Protein AF-A0A940L773-F1 (afdb_monomer_lite)

Foldseek 3Di:
DVQVVCQDVDDDPDDDDDDDDDDDDDPCPPCVCVVPVVDDDPDDDDPDDD

Structure (mmCIF, N/CA/C/O backbone):
data_AF-A0A940L773-F1
#
_entry.id   AF-A0A940L773-F1
#
loop_
_atom_site.group_PDB
_atom_site.id
_atom_site.type_symbol
_atom_site.label_atom_id
_atom_site.label_alt_id
_atom_site.label_comp_id
_atom_site.label_asym_id
_atom_site.label_entity_id
_atom_site.label_seq_id
_atom_site.pdbx_PDB_ins_code
_atom_site.Cartn_x
_atom_site.Cartn_y
_atom_site.Cartn_z
_atom_site.occupancy
_atom_site.B_iso_or_equiv
_atom_site.auth_seq_id
_atom_site.auth_comp_id
_atom_site.auth_asym_id
_atom_site.auth_atom_id
_atom_site.pdbx_PDB_model_num
ATOM 1 N N . ARG A 1 1 ? -6.055 -3.330 18.159 1.00 75.50 1 ARG A N 1
ATOM 2 C CA . ARG A 1 1 ? -7.221 -3.256 17.230 1.00 75.50 1 ARG A CA 1
ATOM 3 C C . ARG A 1 1 ? -7.265 -1.830 16.697 1.00 75.50 1 ARG A C 1
ATOM 5 O O . ARG A 1 1 ? -7.391 -0.949 17.531 1.00 75.50 1 ARG A O 1
ATOM 12 N N . VAL A 1 2 ? -7.153 -1.616 15.381 1.00 92.00 2 VAL A N 1
ATOM 13 C CA . VAL A 1 2 ? -7.000 -0.274 14.774 1.00 92.00 2 VAL A CA 1
ATOM 14 C C . VAL A 1 2 ? -8.111 0.694 15.194 1.00 92.00 2 VAL A C 1
ATOM 16 O O . VAL A 1 2 ? -7.811 1.738 15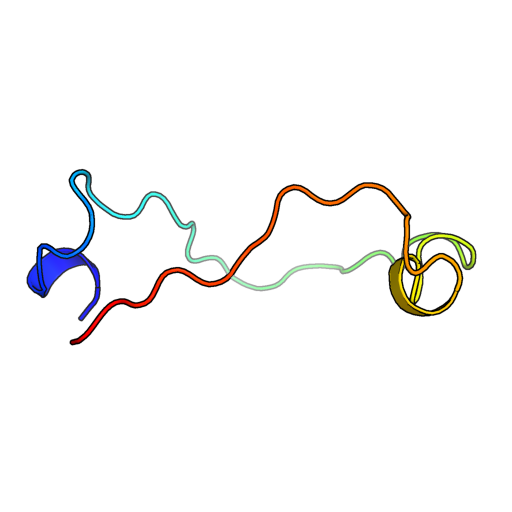.750 1.00 92.00 2 VAL A O 1
ATOM 19 N N . ASP A 1 3 ? -9.387 0.322 15.057 1.00 92.81 3 ASP A N 1
ATOM 20 C CA . ASP A 1 3 ? -10.481 1.228 15.455 1.00 92.81 3 ASP A CA 1
ATOM 21 C C . ASP A 1 3 ? -10.522 1.497 16.965 1.00 92.81 3 ASP A C 1
ATOM 23 O O . ASP A 1 3 ? -10.929 2.566 17.406 1.00 92.81 3 ASP A O 1
ATOM 27 N N . LYS A 1 4 ? -10.084 0.529 17.780 1.00 92.94 4 LYS A N 1
ATOM 28 C CA . LYS A 1 4 ? -10.074 0.680 19.240 1.00 92.94 4 LYS A CA 1
ATOM 29 C C . LYS A 1 4 ? -8.921 1.540 19.747 1.00 92.94 4 LYS A C 1
ATOM 31 O O . LYS A 1 4 ? -9.008 1.998 20.878 1.00 92.94 4 LYS A O 1
ATOM 36 N N . SER A 1 5 ? -7.848 1.717 18.972 1.00 92.56 5 SER A N 1
ATOM 37 C CA . SER A 1 5 ? -6.707 2.517 19.426 1.00 92.56 5 SER A CA 1
ATOM 38 C C . SER A 1 5 ? -6.968 4.019 19.333 1.00 92.56 5 SER A C 1
ATOM 40 O O . SER A 1 5 ? -6.223 4.791 19.919 1.00 92.56 5 SER A O 1
ATOM 42 N N . GLY A 1 6 ? -7.988 4.454 18.580 1.00 91.50 6 GLY A N 1
ATOM 43 C CA . GLY A 1 6 ? -8.258 5.878 18.353 1.00 91.50 6 GLY A CA 1
ATOM 44 C C . GLY A 1 6 ? -7.189 6.592 17.515 1.00 91.50 6 GLY A C 1
ATOM 45 O O . GLY A 1 6 ? -7.256 7.805 17.351 1.00 91.50 6 GLY A O 1
ATOM 46 N N . ALA A 1 7 ? -6.221 5.855 16.956 1.00 93.81 7 ALA A N 1
ATOM 47 C CA . ALA A 1 7 ? -5.114 6.417 16.181 1.00 93.81 7 ALA A CA 1
ATOM 48 C C . ALA A 1 7 ? -5.559 7.121 14.887 1.00 93.81 7 ALA A C 1
ATOM 50 O O . ALA A 1 7 ? -4.835 7.959 14.353 1.00 93.81 7 ALA A O 1
ATOM 51 N N . TRP A 1 8 ? -6.747 6.787 14.379 1.00 93.44 8 TRP A N 1
ATOM 52 C CA . TRP A 1 8 ? -7.338 7.404 13.198 1.00 93.44 8 TRP A CA 1
ATOM 53 C C . TRP A 1 8 ? -8.645 8.100 13.560 1.00 93.44 8 TRP A C 1
ATOM 55 O O . TRP A 1 8 ? -9.501 7.526 14.226 1.00 93.44 8 TRP A O 1
ATOM 65 N N . GLY A 1 9 ? -8.822 9.336 13.082 1.00 93.94 9 GLY A N 1
ATOM 66 C CA . GLY A 1 9 ? -9.982 10.173 13.422 1.00 93.94 9 GLY A CA 1
ATOM 67 C C . GLY A 1 9 ? -11.318 9.707 12.833 1.00 93.94 9 GLY A C 1
ATOM 68 O O . GLY A 1 9 ? -12.338 10.359 13.043 1.00 93.94 9 GLY A O 1
ATOM 69 N N . LYS A 1 10 ? -11.324 8.615 12.063 1.00 95.44 10 LYS A N 1
ATOM 70 C CA . LYS A 1 10 ? -12.519 8.001 11.479 1.00 95.44 10 LYS A CA 1
ATOM 71 C C . LYS A 1 10 ? -12.384 6.474 11.515 1.00 95.44 10 LYS A C 1
ATOM 73 O O . LYS A 1 10 ? -11.253 5.986 11.468 1.00 95.44 10 LYS A O 1
ATOM 78 N N . PRO A 1 11 ? -13.506 5.732 11.551 1.00 95.31 11 PRO A N 1
ATOM 79 C CA . PRO A 1 11 ? -13.488 4.274 11.450 1.00 95.31 11 PRO A CA 1
ATOM 80 C C . PRO A 1 11 ? -12.786 3.788 10.179 1.00 95.31 11 PRO A C 1
ATOM 82 O O . PRO A 1 11 ? -12.882 4.433 9.128 1.00 95.31 11 PRO A O 1
ATOM 85 N N . ALA A 1 12 ? -12.118 2.637 10.255 1.00 94.50 12 ALA A N 1
ATOM 86 C CA . ALA A 1 12 ? -11.532 2.004 9.082 1.00 94.50 12 ALA A CA 1
ATOM 87 C C . ALA A 1 12 ? -12.621 1.622 8.061 1.00 94.50 12 ALA A C 1
ATOM 89 O O . ALA A 1 12 ? -13.591 0.941 8.385 1.00 94.50 12 ALA A O 1
ATOM 90 N N . ALA A 1 13 ? -12.430 2.028 6.805 1.00 96.44 13 ALA A N 1
ATOM 91 C CA . ALA A 1 13 ? -13.328 1.704 5.691 1.00 96.44 13 ALA A CA 1
ATOM 92 C C . ALA A 1 13 ? -12.850 0.492 4.865 1.00 96.44 13 ALA A C 1
ATOM 94 O O . ALA A 1 13 ? -13.355 0.239 3.773 1.00 96.44 13 ALA A O 1
ATOM 95 N N . THR A 1 14 ? -11.841 -0.235 5.351 1.00 96.62 14 THR A N 1
ATOM 96 C CA . THR A 1 14 ? -11.223 -1.353 4.631 1.00 96.62 14 THR A CA 1
ATOM 97 C C . THR A 1 14 ? -12.209 -2.507 4.464 1.00 96.62 14 THR A C 1
ATOM 99 O O . THR A 1 14 ? -12.689 -3.068 5.449 1.00 96.62 14 THR A O 1
ATOM 102 N N . LEU A 1 15 ? -12.479 -2.896 3.216 1.00 96.81 15 LEU A N 1
ATOM 103 C CA . LEU A 1 15 ? -13.317 -4.052 2.904 1.00 96.81 15 LEU A CA 1
ATOM 104 C C . LEU A 1 15 ? -12.616 -5.356 3.307 1.00 96.81 15 LEU A C 1
ATOM 106 O O . LEU A 1 15 ? -11.464 -5.591 2.946 1.00 96.81 15 LEU A O 1
ATOM 110 N N . ILE A 1 16 ? -13.349 -6.234 3.992 1.00 97.06 16 ILE A N 1
ATOM 111 C CA . ILE A 1 16 ? -12.933 -7.612 4.264 1.00 97.06 16 ILE A CA 1
ATOM 112 C C . ILE A 1 16 ? -13.764 -8.524 3.361 1.00 97.06 16 ILE A C 1
ATOM 114 O O . ILE A 1 16 ? -14.957 -8.715 3.591 1.00 97.06 16 ILE A O 1
ATOM 118 N N . GLY A 1 17 ? -13.136 -9.060 2.318 1.00 96.81 17 GLY A N 1
ATOM 119 C CA . GLY A 1 17 ? -13.777 -9.927 1.331 1.00 96.81 17 GLY A CA 1
ATOM 120 C C . GLY A 1 17 ? -12.989 -11.211 1.097 1.00 96.81 17 GLY A C 1
ATOM 121 O O . GLY A 1 17 ? -11.823 -11.321 1.475 1.00 96.81 17 GLY A O 1
ATOM 122 N N . LYS A 1 18 ? -13.631 -12.193 0.458 1.00 98.19 18 LYS A N 1
ATOM 123 C CA . LYS A 1 18 ? -12.920 -13.362 -0.070 1.00 98.19 18 LYS A CA 1
ATOM 124 C C . LYS A 1 18 ? -12.030 -12.915 -1.230 1.00 98.19 18 LYS A C 1
ATOM 126 O O . LYS A 1 18 ? -12.462 -12.107 -2.048 1.00 98.19 18 LYS A O 1
ATOM 131 N N . ALA A 1 1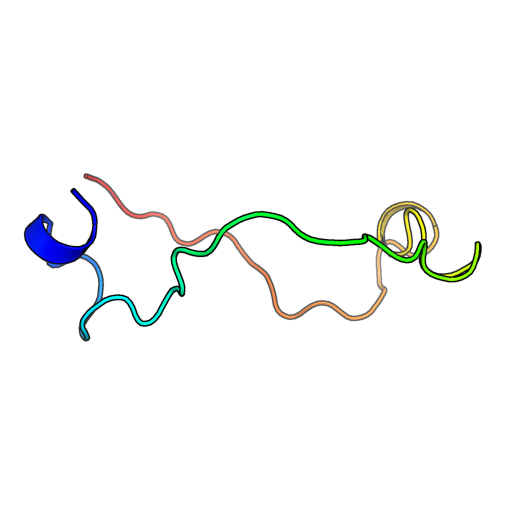9 ? -10.819 -13.461 -1.309 1.00 97.81 19 ALA A N 1
ATOM 132 C CA . ALA A 1 19 ? -10.001 -13.318 -2.505 1.00 97.81 19 ALA A CA 1
ATOM 133 C C . ALA A 1 19 ? -10.729 -13.953 -3.701 1.00 97.81 19 ALA A C 1
ATOM 135 O O . ALA A 1 19 ? -11.376 -14.993 -3.560 1.00 97.81 19 ALA A O 1
ATOM 136 N N . THR A 1 20 ? -10.638 -13.300 -4.853 1.00 97.50 20 THR A N 1
ATOM 137 C CA . THR A 1 20 ? -11.196 -13.766 -6.131 1.00 97.50 20 THR A CA 1
ATOM 138 C C . THR A 1 20 ? -10.072 -13.812 -7.162 1.00 97.50 20 THR A C 1
ATOM 140 O O . THR A 1 20 ? -8.903 -13.686 -6.785 1.00 97.50 20 THR A O 1
ATOM 143 N N . ASP A 1 21 ? -10.405 -14.008 -8.436 1.00 98.38 21 ASP A N 1
ATOM 144 C CA . ASP A 1 21 ? -9.422 -14.024 -9.514 1.00 98.38 21 ASP A CA 1
ATOM 145 C C . ASP A 1 21 ? -8.528 -12.777 -9.482 1.00 98.38 21 ASP A C 1
ATOM 147 O O . ASP A 1 21 ? -8.992 -11.644 -9.323 1.00 98.38 21 ASP A O 1
ATOM 151 N N . TRP A 1 22 ? -7.224 -13.004 -9.631 1.00 98.00 22 TRP A N 1
ATOM 152 C CA . TRP A 1 22 ? -6.203 -11.964 -9.627 1.00 98.00 22 TRP A CA 1
ATOM 153 C C . TRP A 1 22 ? -5.556 -11.868 -11.005 1.00 98.00 22 TRP A C 1
ATOM 155 O O . TRP A 1 22 ? -4.886 -12.796 -11.459 1.00 98.00 22 TRP A O 1
ATOM 165 N N . TRP A 1 23 ? -5.736 -10.726 -11.658 1.00 98.19 23 TRP A N 1
ATOM 166 C CA . TRP A 1 23 ? -5.184 -10.456 -12.981 1.00 98.19 23 TRP A CA 1
ATOM 167 C C . TRP A 1 23 ? -3.851 -9.726 -12.835 1.00 98.19 23 TRP A C 1
ATOM 169 O O . TRP A 1 23 ? -3.777 -8.657 -12.231 1.00 98.19 23 TRP A O 1
ATOM 179 N N . VAL A 1 24 ? -2.782 -10.320 -13.363 1.00 98.25 24 VAL A N 1
ATOM 180 C CA . VAL A 1 24 ? -1.433 -9.753 -1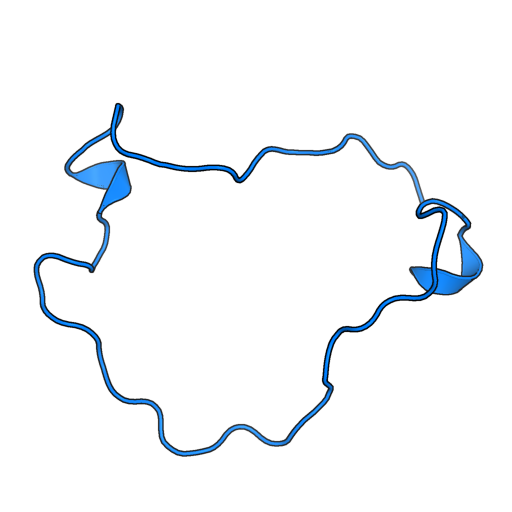3.270 1.00 98.25 24 VAL A CA 1
ATOM 181 C C . VAL A 1 24 ? -1.356 -8.480 -14.115 1.00 98.25 24 VAL A C 1
ATOM 183 O O . VAL A 1 24 ? -1.657 -8.512 -15.304 1.00 98.25 24 VAL A O 1
ATOM 186 N N . ALA A 1 25 ? -0.930 -7.373 -13.502 1.00 98.25 25 ALA A N 1
ATOM 187 C CA . ALA A 1 25 ? -0.660 -6.129 -14.218 1.00 98.25 25 ALA A CA 1
ATOM 188 C C . ALA A 1 25 ? 0.544 -6.270 -15.167 1.00 98.25 25 ALA A C 1
ATOM 190 O O . ALA A 1 25 ? 1.437 -7.095 -14.944 1.00 98.25 25 ALA A O 1
ATOM 191 N N . GLU A 1 26 ? 0.597 -5.427 -16.192 1.00 98.62 26 GLU A N 1
ATOM 192 C CA . GLU A 1 26 ? 1.630 -5.408 -17.224 1.00 98.62 26 GLU A CA 1
ATOM 193 C C . GLU A 1 26 ? 3.050 -5.327 -16.636 1.00 98.62 26 GLU A C 1
ATOM 195 O O . GLU A 1 26 ? 3.291 -4.749 -15.575 1.00 98.62 26 GLU A O 1
ATOM 200 N N . GLY A 1 27 ? 4.039 -5.872 -17.351 1.00 98.56 27 GLY A N 1
ATOM 201 C CA . GLY A 1 27 ? 5.407 -6.007 -16.831 1.00 98.56 27 GLY A CA 1
ATOM 202 C C . GLY A 1 27 ? 6.096 -4.689 -16.440 1.00 98.56 27 GLY A C 1
ATOM 203 O O . GLY A 1 27 ? 7.007 -4.693 -15.609 1.00 98.56 27 GLY A O 1
ATOM 204 N N . TYR A 1 28 ? 5.662 -3.552 -16.994 1.00 97.94 28 TYR A N 1
ATOM 205 C CA . TYR A 1 28 ? 6.189 -2.232 -16.629 1.00 97.94 28 TYR A CA 1
ATOM 206 C C . TYR A 1 28 ? 5.614 -1.692 -15.305 1.00 97.94 28 TYR A C 1
ATOM 208 O O . TYR A 1 28 ? 6.222 -0.808 -14.705 1.00 97.94 28 TYR A O 1
ATOM 216 N N . HIS A 1 29 ? 4.491 -2.234 -14.820 1.00 98.56 29 HIS A N 1
ATOM 217 C CA . HIS A 1 29 ? 3.933 -1.908 -13.504 1.00 98.56 29 HIS A CA 1
ATOM 218 C C . HIS A 1 29 ? 4.622 -2.666 -12.365 1.00 98.56 29 HIS A C 1
ATOM 220 O O . HIS A 1 29 ? 4.669 -2.178 -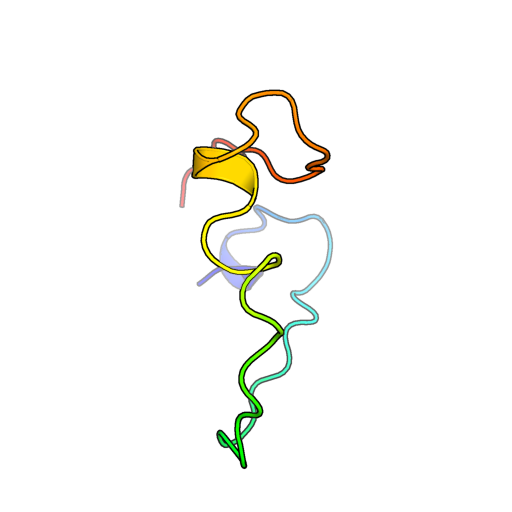11.236 1.00 98.56 29 HIS A O 1
ATOM 226 N N . GLN A 1 30 ? 5.181 -3.842 -12.654 1.00 98.62 30 GLN A N 1
ATOM 227 C CA . GLN A 1 30 ? 5.885 -4.648 -11.659 1.00 98.62 30 GLN A CA 1
ATOM 228 C C . GLN A 1 30 ? 7.167 -3.938 -11.218 1.00 98.62 30 GLN A C 1
ATOM 230 O O . GLN A 1 30 ? 7.939 -3.472 -12.062 1.00 98.62 30 GLN A O 1
ATOM 235 N N . ASP A 1 31 ? 7.394 -3.850 -9.907 1.00 98.31 31 ASP A N 1
ATOM 236 C CA . ASP A 1 31 ? 8.579 -3.217 -9.313 1.00 98.31 31 ASP A CA 1
ATOM 237 C C . ASP A 1 31 ? 8.817 -1.770 -9.782 1.00 98.31 31 ASP A C 1
ATOM 239 O O . ASP A 1 31 ? 9.958 -1.313 -9.888 1.00 98.31 31 ASP A O 1
ATOM 243 N N . TYR A 1 32 ? 7.742 -1.030 -10.082 1.00 98.56 32 TYR A N 1
ATOM 244 C CA . TYR A 1 32 ? 7.829 0.296 -10.699 1.00 98.56 32 TYR A CA 1
ATOM 245 C C . TYR A 1 32 ? 8.754 1.262 -9.943 1.00 98.56 32 TYR A C 1
ATOM 247 O O . TYR A 1 32 ? 9.601 1.891 -10.572 1.00 98.56 32 TYR A O 1
ATOM 255 N N . LEU A 1 33 ? 8.644 1.340 -8.611 1.00 98.50 33 LEU A N 1
ATOM 256 C CA . LEU A 1 33 ? 9.476 2.227 -7.784 1.00 98.50 33 LEU A CA 1
ATOM 257 C C . LEU A 1 33 ? 10.904 1.699 -7.558 1.00 98.50 33 LEU A C 1
ATOM 259 O O . LEU A 1 33 ? 11.782 2.479 -7.215 1.00 98.50 33 LEU A O 1
ATOM 263 N N . LEU A 1 34 ? 11.174 0.406 -7.782 1.00 98.50 34 LEU A N 1
ATOM 264 C CA . LEU A 1 34 ? 12.553 -0.106 -7.804 1.00 98.50 34 LEU A CA 1
ATOM 265 C C . LEU A 1 34 ? 13.253 0.277 -9.114 1.00 98.50 34 LEU A C 1
ATOM 267 O O . LEU A 1 34 ? 14.430 0.624 -9.111 1.00 98.50 34 LEU A O 1
ATOM 271 N N . LYS A 1 35 ? 12.517 0.241 -10.233 1.00 98.50 35 LYS A N 1
ATOM 272 C CA . LYS A 1 35 ? 13.000 0.652 -11.562 1.00 98.50 35 LYS A CA 1
ATOM 273 C C . LYS A 1 35 ? 13.087 2.177 -11.702 1.00 98.50 35 LYS A C 1
ATOM 275 O O . LYS A 1 35 ? 13.963 2.672 -12.401 1.00 98.50 35 LYS A O 1
ATOM 280 N N . ASN A 1 36 ? 12.188 2.907 -11.037 1.00 98.31 36 ASN A N 1
ATOM 281 C CA . ASN A 1 36 ? 12.074 4.365 -11.067 1.00 98.31 36 ASN A CA 1
ATOM 282 C C . ASN A 1 36 ? 12.020 4.910 -9.623 1.00 98.31 36 ASN A C 1
ATOM 284 O O . ASN A 1 36 ? 10.926 5.194 -9.130 1.00 98.31 36 ASN A O 1
ATOM 288 N N . PRO A 1 37 ? 13.166 5.057 -8.930 1.00 98.12 37 PRO A N 1
ATOM 289 C CA . PRO A 1 37 ? 13.197 5.472 -7.521 1.00 98.12 37 PRO A CA 1
ATOM 290 C C . PRO A 1 37 ? 12.524 6.823 -7.234 1.00 98.12 37 PRO A C 1
ATOM 292 O O . PRO A 1 37 ? 11.886 6.980 -6.200 1.00 98.12 37 PRO A O 1
ATOM 295 N N . GLU A 1 38 ? 12.592 7.761 -8.183 1.00 98.06 38 GLU A N 1
ATOM 296 C CA . GLU A 1 38 ? 11.947 9.086 -8.115 1.00 98.06 38 GLU A CA 1
ATOM 297 C C . GLU A 1 38 ? 10.546 9.100 -8.769 1.00 98.06 38 GLU A C 1
ATOM 299 O O . GLU A 1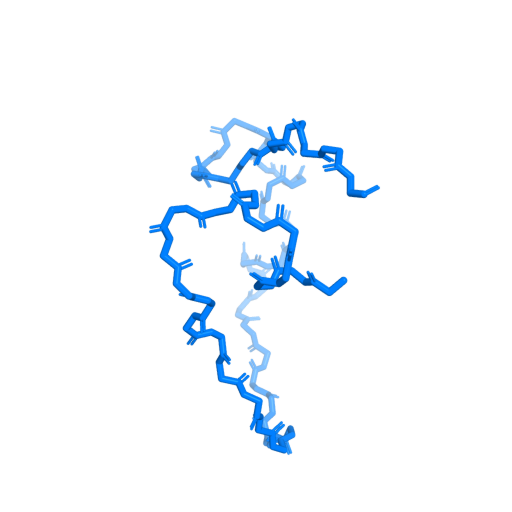 38 ? 10.010 10.149 -9.130 1.00 98.06 38 GLU A O 1
ATOM 304 N N . GLY A 1 39 ? 9.965 7.919 -8.999 1.00 98.25 39 GLY A N 1
ATOM 305 C CA . GLY A 1 39 ? 8.644 7.755 -9.595 1.00 98.25 39 GLY A CA 1
ATOM 306 C C . GLY A 1 39 ? 7.508 8.218 -8.679 1.00 98.25 39 GLY A C 1
ATOM 307 O O . GLY A 1 39 ? 7.671 8.443 -7.481 1.00 98.25 39 GLY A O 1
ATOM 308 N N . TYR A 1 40 ? 6.306 8.333 -9.244 1.00 98.31 40 TYR A N 1
ATOM 309 C CA . TYR A 1 40 ? 5.139 8.790 -8.491 1.00 98.31 40 TYR A CA 1
ATOM 310 C C . TYR A 1 40 ? 4.757 7.830 -7.351 1.00 98.31 40 TYR A C 1
ATOM 312 O O . TYR A 1 40 ? 4.504 6.644 -7.570 1.00 98.31 40 TYR A O 1
ATOM 320 N N . THR A 1 41 ? 4.614 8.377 -6.142 1.00 98.25 41 THR A N 1
ATOM 321 C CA . THR A 1 41 ? 3.978 7.713 -5.001 1.00 98.25 41 THR A CA 1
ATOM 322 C C . THR A 1 41 ? 3.378 8.739 -4.041 1.00 98.25 41 THR A C 1
ATOM 324 O O . THR A 1 41 ? 3.910 9.829 -3.850 1.00 98.25 41 THR A O 1
ATOM 327 N N . CYS A 1 42 ? 2.260 8.384 -3.413 1.00 98.12 42 CYS A N 1
ATOM 328 C CA . CYS A 1 42 ? 1.634 9.146 -2.331 1.00 98.12 42 CYS A CA 1
ATOM 329 C C . CYS A 1 42 ? 1.645 8.381 -0.998 1.00 98.1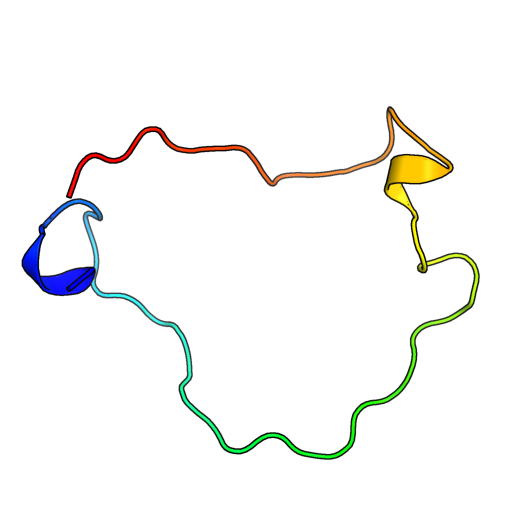2 42 CYS A C 1
ATOM 331 O O . CYS A 1 42 ? 0.948 8.761 -0.061 1.00 98.12 42 CYS A O 1
ATOM 333 N N . HIS A 1 43 ? 2.388 7.277 -0.898 1.00 97.44 43 HIS A N 1
ATOM 334 C CA . HIS A 1 43 ? 2.433 6.450 0.305 1.00 97.44 43 HIS A CA 1
ATOM 335 C C . HIS A 1 43 ? 3.665 6.789 1.148 1.00 97.44 43 HIS A C 1
ATOM 337 O O . HIS A 1 43 ? 4.781 6.820 0.642 1.00 97.44 43 HIS A O 1
ATOM 343 N N . TRP A 1 44 ? 3.464 7.004 2.450 1.00 96.88 44 TRP A N 1
ATOM 344 C CA . TRP A 1 44 ? 4.535 7.217 3.425 1.00 96.88 44 TRP A CA 1
ATOM 345 C C . TRP A 1 44 ? 4.169 6.613 4.785 1.00 96.88 44 TRP A C 1
ATOM 347 O O . TRP A 1 44 ? 2.996 6.361 5.086 1.00 96.88 44 TRP A O 1
ATOM 357 N N . VAL A 1 45 ? 5.183 6.386 5.621 1.00 96.75 45 VAL A N 1
ATOM 358 C CA . VAL A 1 45 ? 5.011 5.831 6.969 1.00 96.75 45 VAL A CA 1
ATOM 359 C C . VAL A 1 45 ? 4.388 6.873 7.893 1.00 96.75 45 VAL A C 1
ATOM 361 O O . VAL A 1 45 ? 4.884 7.993 8.016 1.00 96.75 45 VAL A O 1
ATOM 364 N N . ARG A 1 46 ? 3.332 6.478 8.607 1.00 94.62 46 ARG A N 1
ATOM 365 C CA . ARG A 1 46 ? 2.811 7.227 9.753 1.00 94.62 46 ARG A CA 1
ATOM 366 C C . ARG A 1 46 ? 3.297 6.535 11.017 1.00 94.62 46 ARG A C 1
ATOM 368 O O . ARG A 1 46 ? 3.042 5.348 11.195 1.00 94.62 46 ARG A O 1
ATOM 375 N N . LYS A 1 47 ? 4.019 7.264 11.865 1.00 91.88 47 LYS A N 1
ATOM 376 C CA . LYS A 1 47 ? 4.503 6.755 13.152 1.00 91.88 47 LYS A CA 1
ATOM 377 C C . LYS A 1 47 ? 3.324 6.705 14.127 1.00 91.88 47 LYS A C 1
ATOM 379 O O . LYS A 1 47 ? 3.043 7.688 14.800 1.00 91.88 47 LYS A O 1
ATOM 384 N N . VAL A 1 48 ? 2.593 5.594 14.103 1.00 89.25 48 VAL A N 1
ATOM 385 C CA . VAL A 1 48 ? 1.470 5.313 15.003 1.00 89.25 48 VAL A CA 1
ATOM 386 C C . VAL A 1 48 ? 1.936 4.305 16.044 1.00 89.25 48 VAL A C 1
ATOM 388 O O . VAL A 1 48 ? 2.444 3.245 15.682 1.00 89.25 48 VAL A O 1
ATOM 391 N N . GLU A 1 49 ? 1.747 4.633 17.316 1.00 80.50 49 GLU A N 1
ATOM 392 C CA . GLU A 1 49 ? 1.968 3.723 18.441 1.00 80.50 49 GLU A CA 1
ATOM 393 C C . GLU A 1 49 ? 0.618 3.117 18.861 1.00 80.50 49 GLU A C 1
ATOM 395 O O . GLU A 1 49 ? -0.401 3.814 18.849 1.00 80.50 49 GLU A O 1
ATOM 400 N N . PHE A 1 50 ? 0.589 1.811 19.148 1.00 78.56 50 PHE A N 1
ATOM 401 C CA . PHE A 1 50 ? -0.629 1.025 19.396 1.00 78.56 50 PHE A CA 1
ATOM 402 C C . PHE A 1 50 ? -0.661 0.411 20.789 1.00 78.56 50 PHE A C 1
ATOM 404 O O . PHE A 1 50 ? 0.421 0.018 21.276 1.00 78.56 50 PHE A O 1
#

pLDDT: mean 95.4, std 4.97, range [75.5, 98.62]

Radius of gyration: 16.17 Å; chains: 1; bounding box: 27×24×37 Å

Secondary structure (DSSP, 8-state):
-HHHHT-SSS------------PPPPTTTTTHHHH-TTS-----------

Sequence (50 aa):
RVDKSGAWGKPAATLIGKATDWWVAEGYHQDYLLKNPEGYTCHWVRKVEF